Protein AF-A0A6I9P6G6-F1 (afdb_monomer_lite)

Organism: NCBI:txid8208

Structure (mmCIF, N/CA/C/O backbone):
data_AF-A0A6I9P6G6-F1
#
_entry.id   AF-A0A6I9P6G6-F1
#
loop_
_atom_site.group_PDB
_atom_site.id
_atom_site.type_symbol
_atom_site.label_atom_id
_atom_site.label_alt_id
_atom_site.label_comp_id
_atom_site.label_asym_id
_atom_site.label_entity_id
_atom_site.label_seq_id
_atom_site.pdbx_PDB_ins_code
_atom_site.Cartn_x
_atom_site.Cartn_y
_atom_site.Cartn_z
_atom_site.occupancy
_atom_site.B_iso_or_equiv
_atom_site.auth_seq_id
_atom_site.auth_comp_id
_atom_site.auth_asym_id
_atom_site.auth_atom_id
_atom_site.pdbx_PDB_model_num
ATOM 1 N N . ASN A 1 1 ? 14.914 6.609 -7.687 1.00 60.12 1 ASN A N 1
ATOM 2 C CA . ASN A 1 1 ? 14.097 6.437 -6.468 1.00 60.12 1 ASN A CA 1
ATOM 3 C C . ASN A 1 1 ? 14.766 5.461 -5.525 1.00 60.12 1 ASN A C 1
ATOM 5 O O . ASN A 1 1 ? 14.797 4.277 -5.826 1.00 60.12 1 ASN A O 1
ATOM 9 N N . GLN A 1 2 ? 15.356 5.966 -4.437 1.00 81.75 2 GLN A N 1
ATOM 10 C CA . GLN A 1 2 ? 16.081 5.141 -3.459 1.00 81.75 2 GLN A CA 1
ATOM 11 C C . GLN A 1 2 ? 15.129 4.277 -2.615 1.00 81.75 2 GLN A C 1
ATOM 13 O O . GLN A 1 2 ? 15.444 3.124 -2.348 1.00 81.75 2 GLN A O 1
ATOM 18 N N . THR A 1 3 ? 13.933 4.781 -2.291 1.00 88.38 3 THR A N 1
ATOM 19 C CA . THR A 1 3 ? 12.948 4.107 -1.424 1.00 88.38 3 THR A CA 1
ATOM 20 C C . THR A 1 3 ? 12.503 2.742 -1.951 1.00 88.38 3 THR A C 1
ATOM 22 O O . THR A 1 3 ? 12.436 1.774 -1.206 1.00 88.38 3 THR A O 1
ATOM 25 N N . THR A 1 4 ? 12.258 2.624 -3.258 1.00 96.12 4 THR A N 1
ATOM 26 C CA . THR A 1 4 ? 11.725 1.394 -3.869 1.00 96.12 4 THR A CA 1
ATOM 27 C C . THR A 1 4 ? 12.807 0.468 -4.428 1.00 96.12 4 THR A C 1
ATOM 29 O O . THR A 1 4 ? 12.487 -0.566 -5.015 1.00 96.12 4 THR A O 1
ATOM 32 N N . PHE A 1 5 ? 14.088 0.828 -4.289 1.00 96.50 5 PHE A N 1
ATOM 33 C CA . PHE A 1 5 ? 15.205 0.021 -4.787 1.00 96.50 5 PHE A CA 1
ATOM 34 C C . PHE A 1 5 ? 15.206 -1.416 -4.227 1.00 96.50 5 PHE A C 1
ATOM 36 O O . PHE A 1 5 ? 15.336 -2.344 -5.032 1.00 96.50 5 PHE A O 1
ATOM 43 N N . PRO A 1 6 ? 14.975 -1.644 -2.915 1.00 97.62 6 PRO A N 1
ATOM 44 C CA . PRO A 1 6 ? 14.974 -2.995 -2.353 1.00 97.62 6 PRO A CA 1
ATOM 45 C C . PRO A 1 6 ? 13.948 -3.935 -2.997 1.00 97.62 6 PRO A C 1
ATOM 47 O O . PRO A 1 6 ? 14.223 -5.120 -3.148 1.00 97.62 6 PRO A O 1
ATOM 50 N N . VAL A 1 7 ? 12.803 -3.422 -3.462 1.00 98.25 7 VAL A N 1
ATOM 51 C CA . VAL A 1 7 ? 11.747 -4.246 -4.080 1.00 98.25 7 VAL A CA 1
ATOM 52 C C . VAL A 1 7 ? 12.248 -4.949 -5.346 1.00 98.25 7 VAL A C 1
ATOM 54 O O . VAL A 1 7 ? 11.986 -6.134 -5.553 1.00 98.25 7 VAL A O 1
ATOM 57 N N . ARG A 1 8 ? 13.030 -4.253 -6.179 1.00 97.75 8 ARG A N 1
ATOM 58 C CA . ARG A 1 8 ? 13.638 -4.856 -7.377 1.00 97.75 8 ARG A CA 1
ATOM 59 C C . ARG A 1 8 ? 14.737 -5.851 -7.019 1.00 97.75 8 ARG A C 1
ATOM 61 O O . ARG A 1 8 ? 14.872 -6.862 -7.699 1.00 97.75 8 ARG A O 1
ATOM 68 N N . VAL A 1 9 ? 15.480 -5.607 -5.938 1.00 98.06 9 VAL A N 1
ATOM 69 C CA . VAL A 1 9 ? 16.455 -6.577 -5.416 1.00 98.06 9 VAL A CA 1
ATOM 70 C C . VAL A 1 9 ? 15.742 -7.855 -4.969 1.00 98.06 9 VAL A C 1
ATOM 72 O O . VAL A 1 9 ? 16.156 -8.940 -5.360 1.00 98.06 9 VAL A O 1
ATOM 75 N N . PHE A 1 10 ? 14.625 -7.748 -4.244 1.00 98.25 10 PHE A N 1
ATOM 76 C CA . PHE A 1 10 ? 13.821 -8.906 -3.843 1.00 98.25 10 PHE A CA 1
ATOM 77 C C . PHE A 1 10 ? 13.331 -9.717 -5.043 1.00 98.25 10 PHE A C 1
ATOM 79 O O . PHE A 1 10 ? 13.456 -10.941 -5.039 1.00 98.25 10 PHE A O 1
ATOM 86 N N . LYS A 1 11 ? 12.862 -9.050 -6.106 1.00 97.62 11 LYS A N 1
ATOM 87 C CA . LYS A 1 11 ? 12.493 -9.729 -7.355 1.00 97.62 11 LYS A CA 1
ATOM 88 C C . LYS A 1 11 ? 13.658 -10.537 -7.934 1.00 97.62 11 LYS A C 1
ATOM 90 O O . LYS A 1 11 ? 13.467 -11.685 -8.322 1.00 97.62 11 LYS A O 1
ATOM 95 N N . LEU A 1 12 ? 14.855 -9.952 -7.988 1.00 97.88 12 LEU A N 1
ATOM 96 C CA . LEU A 1 12 ? 16.052 -10.622 -8.512 1.00 97.88 12 LEU A CA 1
ATOM 97 C C . LEU A 1 12 ? 16.520 -11.790 -7.634 1.00 97.88 12 LEU A C 1
ATOM 99 O O . LEU A 1 12 ? 17.116 -12.731 -8.146 1.00 97.88 12 LEU A O 1
ATOM 103 N N . LEU A 1 13 ? 16.220 -11.752 -6.335 1.00 98.44 13 LEU A N 1
ATOM 104 C CA . LEU A 1 13 ? 16.472 -12.847 -5.395 1.00 98.44 13 LEU A CA 1
ATOM 105 C C . LEU A 1 13 ? 15.413 -13.964 -5.460 1.00 98.44 13 LEU A C 1
ATOM 107 O O . LEU A 1 13 ? 15.526 -14.941 -4.725 1.00 98.44 13 LEU A O 1
ATOM 111 N N . GLY A 1 14 ? 14.396 -13.839 -6.318 1.00 98.25 14 GLY A N 1
ATOM 112 C CA . GLY A 1 14 ? 13.353 -14.853 -6.495 1.00 98.25 14 GLY A CA 1
ATOM 113 C C . GLY A 1 14 ? 12.177 -14.743 -5.521 1.00 98.25 14 GLY A C 1
ATOM 114 O O . GLY A 1 14 ? 11.411 -15.692 -5.393 1.00 98.25 14 GLY A O 1
ATOM 115 N N . VAL A 1 15 ? 12.004 -13.608 -4.835 1.00 98.56 15 VAL A N 1
ATOM 116 C CA . VAL A 1 15 ? 10.802 -13.362 -4.020 1.00 98.56 15 VAL A CA 1
ATOM 117 C C . VAL A 1 15 ? 9.568 -13.307 -4.922 1.00 98.56 15 VAL A C 1
ATOM 119 O O . VAL A 1 15 ? 9.599 -12.686 -5.982 1.00 98.56 15 VAL A O 1
ATOM 122 N N . GLU A 1 16 ? 8.468 -13.918 -4.478 1.00 98.31 16 GLU A N 1
ATOM 123 C CA . GLU A 1 16 ? 7.186 -13.941 -5.204 1.00 98.31 16 GLU A CA 1
ATOM 124 C C . GLU A 1 16 ? 6.094 -13.085 -4.548 1.00 98.31 16 GLU A C 1
ATOM 126 O O . GLU A 1 16 ? 5.152 -12.652 -5.214 1.00 98.31 16 GLU A O 1
ATOM 131 N N . THR A 1 17 ? 6.220 -12.827 -3.244 1.00 98.69 17 THR A N 1
ATOM 132 C CA . THR A 1 17 ? 5.233 -12.091 -2.449 1.00 98.69 17 THR A CA 1
ATOM 133 C C . THR A 1 17 ? 5.931 -11.021 -1.620 1.00 98.69 17 THR A C 1
ATOM 135 O O . THR A 1 17 ? 6.852 -11.324 -0.864 1.00 98.69 17 THR A O 1
ATOM 138 N N . LEU A 1 18 ? 5.464 -9.778 -1.723 1.00 98.75 18 LEU A N 1
ATOM 139 C CA . LEU A 1 18 ? 5.866 -8.673 -0.863 1.00 98.75 18 LEU A CA 1
ATOM 140 C C . LEU A 1 18 ? 4.795 -8.434 0.209 1.00 98.75 18 LEU A C 1
ATOM 142 O O . LEU A 1 18 ? 3.630 -8.196 -0.111 1.00 98.75 18 LEU A O 1
ATOM 146 N N . ILE A 1 19 ? 5.203 -8.453 1.477 1.00 98.69 19 ILE A N 1
ATOM 147 C CA . ILE A 1 19 ? 4.372 -8.003 2.598 1.00 98.69 19 ILE A CA 1
ATOM 148 C C . ILE A 1 19 ? 4.838 -6.604 2.994 1.00 98.69 19 ILE A C 1
ATOM 150 O O . ILE A 1 19 ? 6.016 -6.411 3.289 1.00 98.69 19 ILE A O 1
ATOM 154 N N . VAL A 1 20 ? 3.920 -5.640 2.997 1.00 98.69 20 VAL A N 1
ATOM 155 C CA . VAL A 1 20 ? 4.180 -4.262 3.429 1.00 98.69 20 VAL A CA 1
ATOM 156 C C . VAL A 1 20 ? 3.428 -3.965 4.718 1.00 98.69 20 VAL A C 1
ATOM 158 O O . VAL A 1 20 ? 2.247 -4.291 4.849 1.00 98.69 20 VAL A O 1
ATOM 161 N N . THR A 1 21 ? 4.114 -3.343 5.671 1.00 98.62 21 THR A N 1
ATOM 162 C CA . THR A 1 21 ? 3.530 -2.909 6.941 1.00 98.62 21 THR A CA 1
ATOM 163 C C . THR A 1 21 ? 3.821 -1.431 7.169 1.00 98.62 21 THR A C 1
ATOM 165 O O . THR A 1 21 ? 4.885 -0.933 6.795 1.00 98.62 21 THR A O 1
ATOM 168 N N . ASN A 1 22 ? 2.875 -0.708 7.763 1.00 98.75 22 ASN A N 1
ATOM 169 C CA . ASN A 1 22 ? 3.073 0.686 8.150 1.00 98.75 22 ASN A CA 1
ATOM 170 C C . ASN A 1 22 ? 2.266 1.053 9.403 1.00 98.75 22 ASN A C 1
ATOM 172 O O . ASN A 1 22 ? 1.375 0.317 9.825 1.00 98.75 22 ASN A O 1
ATOM 176 N N . ALA A 1 23 ? 2.599 2.205 9.981 1.00 98.62 23 ALA A N 1
ATOM 177 C CA . ALA A 1 23 ? 1.722 2.930 10.890 1.00 98.62 23 ALA A CA 1
ATOM 178 C C . ALA A 1 23 ? 0.859 3.911 10.083 1.00 98.62 23 ALA A C 1
ATOM 180 O O . ALA A 1 23 ? 1.353 4.509 9.120 1.00 98.62 23 ALA A O 1
ATOM 181 N N . ALA A 1 24 ? -0.398 4.088 10.488 1.00 98.69 24 ALA A N 1
ATOM 182 C CA . ALA A 1 24 ? -1.336 4.988 9.828 1.00 98.69 24 ALA A CA 1
ATOM 183 C C . ALA A 1 24 ? -2.253 5.711 10.826 1.00 98.69 24 ALA A C 1
ATOM 185 O O . ALA A 1 24 ? -2.610 5.173 11.878 1.00 98.69 24 ALA A O 1
ATOM 186 N N . GLY A 1 25 ? -2.662 6.924 10.457 1.00 98.31 25 GLY A N 1
ATOM 187 C CA . GLY A 1 25 ? -3.739 7.648 11.123 1.00 98.31 25 GLY A CA 1
ATOM 188 C C . GLY A 1 25 ? -5.098 7.181 10.607 1.00 98.31 25 GLY A C 1
ATOM 189 O O . GLY A 1 25 ? -5.275 6.990 9.403 1.00 98.31 25 GLY A O 1
ATOM 190 N N . SER A 1 26 ? -6.054 6.984 11.512 1.00 97.81 26 SER A N 1
ATOM 191 C CA . SER A 1 26 ? -7.436 6.656 11.159 1.00 97.81 26 SER A CA 1
ATOM 192 C C . SER A 1 26 ? -8.171 7.879 10.614 1.00 97.81 26 SER A C 1
ATOM 194 O O . SER A 1 26 ? -8.100 8.955 11.198 1.00 97.81 26 SER A O 1
ATOM 196 N N . LEU A 1 27 ? -8.917 7.694 9.525 1.00 97.38 27 LEU A N 1
ATOM 197 C CA . LEU A 1 27 ? -9.884 8.671 9.018 1.00 97.38 27 LEU A CA 1
ATOM 198 C C . LEU A 1 27 ? -11.325 8.163 9.122 1.00 97.38 27 LEU A C 1
ATOM 200 O O . LEU A 1 27 ? -12.254 8.967 9.134 1.00 97.38 27 LEU A O 1
ATOM 204 N N . ALA A 1 28 ? -11.531 6.845 9.194 1.00 93.50 28 ALA A N 1
ATOM 205 C CA . ALA A 1 28 ? -12.859 6.266 9.344 1.00 93.50 28 ALA A CA 1
ATOM 206 C C . ALA A 1 28 ? -13.328 6.266 10.804 1.00 93.50 28 ALA A C 1
ATOM 208 O O . ALA A 1 28 ? -12.576 5.973 11.736 1.00 93.50 28 ALA A O 1
ATOM 209 N N . ASP A 1 29 ? -14.629 6.474 11.009 1.00 88.94 29 ASP A N 1
ATOM 210 C CA . ASP A 1 29 ? -15.211 6.490 12.352 1.00 88.94 29 ASP A CA 1
ATOM 211 C C . ASP A 1 29 ? -15.037 5.166 13.112 1.00 88.94 29 ASP A C 1
ATOM 213 O O . ASP A 1 29 ? -14.863 5.188 14.334 1.00 88.94 29 ASP A O 1
ATOM 217 N N . GLY A 1 30 ? -15.041 4.039 12.389 1.00 90.31 30 GLY A N 1
ATOM 218 C CA . GLY A 1 30 ? -14.934 2.685 12.940 1.00 90.31 30 GLY A CA 1
ATOM 219 C C . GLY A 1 30 ? -13.515 2.205 13.260 1.00 90.31 30 GLY A C 1
ATOM 220 O O . GLY A 1 30 ? -13.384 1.195 13.943 1.00 90.31 30 GLY A O 1
ATOM 221 N N . LEU A 1 31 ? -12.473 2.913 12.809 1.00 95.12 31 LEU A N 1
ATOM 222 C CA . LEU A 1 31 ? -11.067 2.543 13.013 1.00 95.12 31 LEU A CA 1
ATOM 223 C C . LEU A 1 31 ? -10.492 3.264 14.239 1.00 95.12 31 LEU A C 1
ATOM 225 O O . LEU A 1 31 ? -10.575 4.493 14.357 1.00 95.12 31 LEU A O 1
ATOM 229 N N . ARG A 1 32 ? -9.896 2.501 15.156 1.00 96.88 32 ARG A N 1
ATOM 230 C CA . ARG A 1 32 ? -9.371 2.977 16.443 1.00 96.88 32 ARG A CA 1
ATOM 231 C C . ARG A 1 32 ? -7.890 2.623 16.596 1.00 96.88 32 ARG A C 1
ATOM 233 O O . ARG A 1 32 ? -7.435 1.64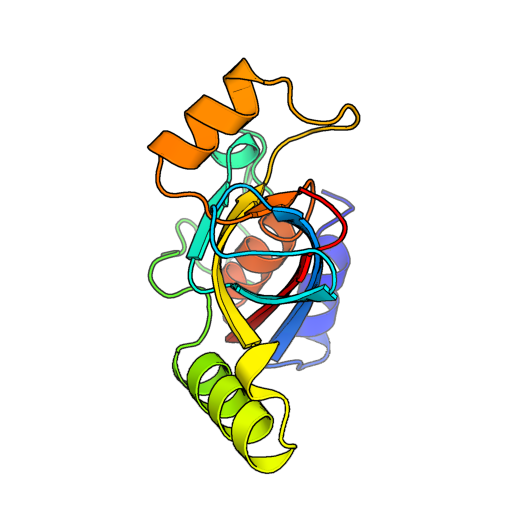1 16.014 1.00 96.88 32 ARG A O 1
ATOM 240 N N . PRO A 1 33 ? -7.130 3.376 17.413 1.00 97.75 33 PRO A N 1
ATOM 241 C CA . PRO A 1 33 ? -5.759 3.005 17.744 1.00 97.75 33 PRO A CA 1
ATOM 242 C C . PRO A 1 33 ? -5.661 1.566 18.268 1.00 97.75 33 PRO A C 1
ATOM 244 O O . PRO A 1 33 ? -6.405 1.184 19.170 1.00 97.75 33 PRO A O 1
ATOM 247 N N . GLY A 1 34 ? -4.736 0.791 17.702 1.00 97.19 34 GLY A N 1
ATOM 248 C CA . GLY A 1 34 ? -4.554 -0.636 17.976 1.00 97.19 34 GLY A CA 1
ATOM 249 C C . GLY A 1 34 ? -5.204 -1.571 16.953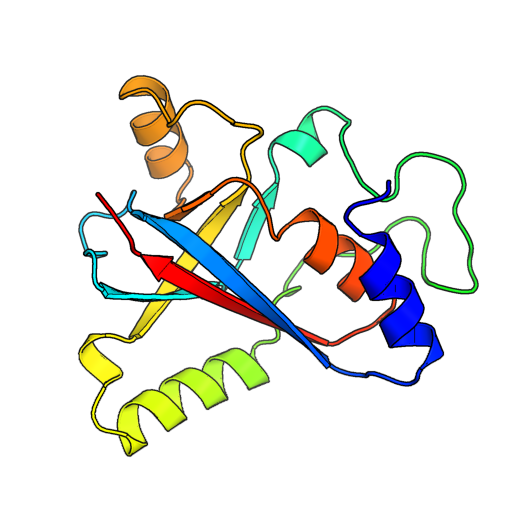 1.00 97.19 34 GLY A C 1
ATOM 250 O O . GLY A 1 34 ? -4.787 -2.725 16.864 1.00 97.19 34 GLY A O 1
ATOM 251 N N . ASP A 1 35 ? -6.157 -1.089 16.148 1.00 98.25 35 ASP A N 1
ATOM 252 C CA . ASP A 1 35 ? -6.729 -1.883 15.060 1.00 98.25 35 ASP A CA 1
ATOM 253 C C . ASP A 1 35 ? -5.670 -2.148 13.970 1.00 98.25 35 ASP A C 1
ATOM 255 O O . ASP A 1 35 ? -4.821 -1.304 13.658 1.00 98.25 35 ASP A O 1
ATOM 259 N N . ILE A 1 36 ? -5.741 -3.330 13.359 1.00 98.31 36 ILE A N 1
ATOM 260 C CA . ILE A 1 36 ? -4.933 -3.745 12.214 1.00 98.31 36 ILE A CA 1
ATOM 261 C C . ILE A 1 36 ? -5.820 -3.686 10.974 1.00 98.31 36 ILE A C 1
ATOM 263 O O . ILE A 1 36 ? -6.705 -4.519 10.782 1.00 98.31 36 ILE A O 1
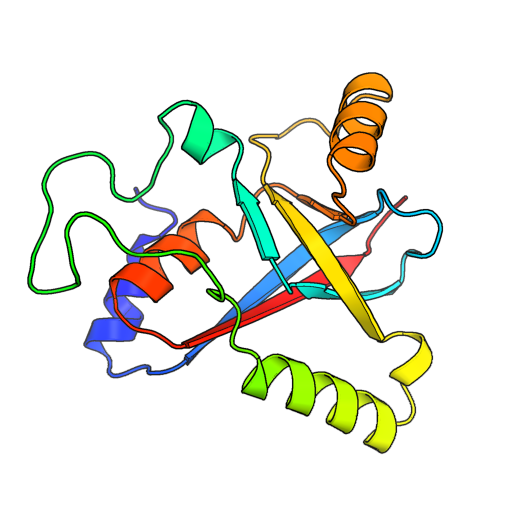ATOM 267 N N . MET A 1 37 ? -5.559 -2.718 10.101 1.00 98.69 37 MET A N 1
ATOM 268 C CA . MET A 1 37 ? -6.266 -2.570 8.837 1.00 98.69 37 MET A CA 1
ATOM 269 C C . MET A 1 37 ? -5.522 -3.296 7.713 1.00 98.69 37 MET A C 1
ATOM 271 O O . MET A 1 37 ? -4.424 -2.906 7.316 1.00 98.69 37 MET A O 1
ATOM 275 N N . ILE A 1 38 ? -6.144 -4.327 7.150 1.00 98.75 38 ILE A N 1
ATOM 276 C CA . ILE A 1 38 ? -5.757 -4.899 5.864 1.00 98.75 38 ILE A CA 1
ATOM 277 C C . ILE A 1 38 ? -6.031 -3.867 4.770 1.00 98.75 38 ILE A C 1
ATOM 279 O O . ILE A 1 38 ? -7.147 -3.363 4.629 1.00 98.75 38 ILE A O 1
ATOM 283 N N . ILE A 1 39 ? -5.015 -3.567 3.967 1.00 98.81 39 ILE A N 1
ATOM 284 C CA . ILE A 1 39 ? -5.143 -2.624 2.859 1.00 98.81 39 ILE A CA 1
ATOM 285 C C . ILE A 1 39 ? -5.787 -3.357 1.677 1.00 98.81 39 ILE A C 1
ATOM 287 O O . ILE A 1 39 ? -5.186 -4.272 1.109 1.00 98.81 39 ILE A O 1
ATOM 291 N N . LYS A 1 40 ? -7.016 -2.974 1.308 1.00 98.50 40 LYS A N 1
ATOM 292 C CA . LYS A 1 40 ? -7.716 -3.527 0.129 1.00 98.50 40 LYS A CA 1
ATOM 293 C C . LYS A 1 40 ? -7.422 -2.757 -1.152 1.00 98.50 40 LYS A C 1
ATOM 295 O O . LYS A 1 40 ? -7.492 -3.339 -2.231 1.00 98.50 40 LYS A O 1
ATOM 300 N N . ASP A 1 41 ? -7.126 -1.468 -1.018 1.00 98.69 41 ASP A N 1
ATOM 301 C CA . ASP A 1 41 ? -6.806 -0.557 -2.113 1.00 98.69 41 ASP A CA 1
ATOM 302 C C . ASP A 1 41 ? -6.055 0.674 -1.584 1.00 98.69 41 ASP A C 1
ATOM 304 O O . ASP A 1 41 ? -5.981 0.877 -0.367 1.00 98.69 41 ASP A O 1
ATOM 308 N N . HIS A 1 42 ? -5.519 1.507 -2.478 1.00 98.62 42 HIS A N 1
ATOM 309 C CA . HIS A 1 42 ? -4.922 2.777 -2.082 1.00 98.62 42 HIS A CA 1
ATOM 310 C C . HIS A 1 42 ? -5.233 3.958 -3.003 1.00 98.62 42 HIS A C 1
ATOM 312 O O . HIS A 1 42 ? -5.478 3.809 -4.197 1.00 98.62 42 HIS A O 1
ATOM 318 N N . VAL A 1 43 ? -5.091 5.164 -2.451 1.00 98.44 43 VAL A N 1
ATOM 319 C CA . VAL A 1 43 ? -4.983 6.417 -3.203 1.00 98.44 43 VAL A CA 1
ATOM 320 C C . VAL A 1 43 ? -3.550 6.935 -3.086 1.00 98.44 43 VAL A C 1
ATOM 322 O O . VAL A 1 43 ? -3.071 7.251 -1.998 1.00 98.44 43 VAL A O 1
ATOM 325 N N . ASN A 1 44 ? -2.842 7.019 -4.212 1.00 97.81 44 ASN A N 1
ATOM 326 C CA . ASN A 1 44 ? -1.455 7.485 -4.263 1.00 97.81 44 ASN A CA 1
ATOM 327 C C . ASN A 1 44 ? -1.393 8.952 -4.719 1.00 97.81 44 ASN A C 1
ATOM 329 O O . ASN A 1 44 ? -1.192 9.221 -5.906 1.00 97.81 44 ASN A O 1
ATOM 333 N N . PHE A 1 45 ? -1.557 9.899 -3.789 1.00 98.12 45 PHE A N 1
ATOM 334 C CA . PHE A 1 45 ? -1.543 11.332 -4.113 1.00 98.12 45 PHE A CA 1
ATOM 335 C C . PHE A 1 45 ? -0.232 11.803 -4.755 1.00 98.12 45 PHE A C 1
ATOM 337 O O . PHE A 1 45 ? -0.317 12.468 -5.790 1.00 98.12 45 PHE A O 1
ATOM 344 N N . PRO A 1 46 ? 0.968 11.437 -4.251 1.00 97.31 46 PRO A N 1
ATOM 345 C CA . PRO A 1 46 ? 2.221 11.761 -4.934 1.00 97.31 46 PRO A CA 1
ATOM 346 C C . PRO A 1 46 ? 2.234 11.281 -6.393 1.00 97.31 46 PRO A C 1
ATOM 348 O O . PRO A 1 46 ? 2.652 12.010 -7.294 1.00 97.31 46 PRO A O 1
ATOM 351 N N . GLY A 1 47 ? 1.699 10.084 -6.652 1.00 96.62 47 GLY A N 1
ATOM 352 C CA . GLY A 1 47 ? 1.568 9.534 -7.999 1.00 96.62 47 GLY A CA 1
ATOM 353 C C . GLY A 1 47 ? 0.700 10.380 -8.939 1.00 96.62 47 GLY A C 1
ATOM 354 O O . GLY A 1 47 ? 1.026 10.468 -10.123 1.00 96.62 47 GLY A O 1
ATOM 355 N N . LEU A 1 48 ? -0.349 11.032 -8.425 1.00 96.94 48 LEU A N 1
ATOM 356 C CA . LEU A 1 48 ? -1.228 11.921 -9.201 1.00 96.94 48 LEU A CA 1
ATOM 357 C C . LEU A 1 48 ? -0.540 13.232 -9.615 1.00 96.94 48 LEU A C 1
ATOM 359 O O . LEU A 1 48 ? -0.930 13.833 -10.612 1.00 96.94 48 LEU A O 1
ATOM 363 N N . VAL A 1 49 ? 0.501 13.654 -8.890 1.00 96.06 49 VAL A N 1
ATOM 364 C CA . VAL A 1 49 ? 1.281 14.879 -9.156 1.00 96.06 49 VAL A CA 1
ATOM 365 C C . VAL A 1 49 ? 2.698 14.573 -9.658 1.00 96.06 49 VAL A C 1
ATOM 367 O O . VAL A 1 49 ? 3.656 15.279 -9.355 1.00 96.06 49 VAL A O 1
ATOM 370 N N . CYS A 1 50 ? 2.836 13.506 -10.451 1.00 93.00 50 CYS A N 1
ATOM 371 C CA . CYS A 1 50 ? 4.075 13.097 -11.131 1.00 93.00 50 CYS A CA 1
ATOM 372 C C . CYS A 1 50 ? 5.219 12.597 -10.225 1.00 93.00 50 CYS A C 1
ATOM 374 O O . CYS A 1 50 ? 6.308 12.314 -10.727 1.00 93.00 50 CYS A O 1
ATOM 376 N N . MET A 1 51 ? 4.995 12.389 -8.924 1.00 95.25 51 MET A N 1
ATOM 377 C CA . MET A 1 51 ? 5.961 11.743 -8.024 1.00 95.25 51 MET A CA 1
ATOM 378 C C . MET A 1 51 ? 5.753 10.224 -8.005 1.00 95.25 51 MET A C 1
ATOM 380 O O . MET A 1 51 ? 5.374 9.627 -6.999 1.00 95.25 51 MET A O 1
ATOM 384 N N . ASN A 1 52 ? 5.983 9.585 -9.153 1.00 96.25 52 ASN A N 1
ATOM 385 C CA . ASN A 1 52 ? 5.757 8.154 -9.346 1.00 96.25 52 ASN A CA 1
ATOM 386 C C . ASN A 1 52 ? 7.089 7.384 -9.501 1.00 96.25 52 ASN A C 1
ATOM 388 O O . ASN A 1 52 ? 7.953 7.815 -10.269 1.00 96.25 52 ASN A O 1
ATOM 392 N N . PRO A 1 53 ? 7.286 6.226 -8.836 1.00 96.88 53 PRO A N 1
ATOM 393 C CA . PRO A 1 53 ? 8.517 5.448 -8.947 1.00 96.88 53 PRO A CA 1
ATOM 394 C C . PRO A 1 53 ? 8.832 4.910 -10.350 1.00 96.88 53 PRO A C 1
ATOM 396 O O . PRO A 1 53 ? 9.992 4.593 -10.611 1.00 96.88 53 PRO A O 1
ATOM 399 N N . LEU A 1 54 ? 7.839 4.837 -11.240 1.00 96.94 54 LEU A N 1
ATOM 400 C CA . LEU A 1 54 ? 7.969 4.387 -12.629 1.00 96.94 54 LEU A CA 1
ATOM 401 C C . LEU A 1 54 ? 8.177 5.540 -13.629 1.00 96.94 54 LEU A C 1
ATOM 403 O O . LEU A 1 54 ? 8.234 5.312 -14.840 1.00 96.94 54 LEU A O 1
ATOM 407 N N . PHE A 1 55 ? 8.288 6.783 -13.148 1.00 95.69 55 PHE A N 1
ATOM 408 C CA . PHE A 1 55 ? 8.620 7.926 -13.997 1.00 95.69 55 PHE A CA 1
ATOM 409 C C . PHE A 1 55 ? 10.034 7.772 -14.594 1.00 95.69 55 PHE A C 1
ATOM 411 O O . PHE A 1 55 ? 10.944 7.268 -13.937 1.00 95.69 55 PHE A O 1
ATOM 418 N N . GLY A 1 56 ? 10.228 8.219 -15.840 1.00 95.38 56 GLY A N 1
ATOM 419 C CA . GLY A 1 56 ? 11.453 7.971 -16.622 1.00 95.38 56 GLY A CA 1
ATOM 420 C C . GLY A 1 56 ? 11.357 6.736 -17.533 1.00 95.38 56 GLY A C 1
ATOM 421 O O . GLY A 1 56 ? 10.247 6.245 -17.740 1.00 95.38 56 GLY A O 1
ATOM 422 N N . PRO A 1 57 ? 12.469 6.261 -18.129 1.00 97.06 57 PRO A N 1
ATOM 423 C CA . PRO A 1 57 ? 12.486 5.091 -19.018 1.00 97.06 57 PRO A CA 1
ATOM 424 C C . PRO A 1 57 ? 12.017 3.798 -18.332 1.00 97.06 57 PRO A C 1
ATOM 426 O O . PRO A 1 57 ? 12.272 3.595 -17.145 1.00 97.06 57 PRO A O 1
ATOM 429 N N . ASN A 1 58 ? 11.345 2.915 -19.080 1.00 98.25 58 ASN A N 1
ATOM 430 C CA . ASN A 1 58 ? 10.984 1.578 -18.597 1.00 98.25 58 ASN A CA 1
ATOM 431 C C . ASN A 1 58 ? 12.112 0.580 -18.863 1.00 98.25 58 ASN A C 1
ATOM 433 O O . ASN A 1 58 ? 12.762 0.655 -19.901 1.00 98.25 58 ASN A O 1
ATOM 437 N N . ASP A 1 59 ? 12.287 -0.375 -17.954 1.00 96.69 59 ASP A N 1
ATOM 438 C CA . ASP A 1 59 ? 13.107 -1.563 -18.185 1.00 96.69 59 ASP A CA 1
ATOM 439 C C . ASP A 1 59 ? 12.179 -2.780 -18.257 1.00 96.69 59 ASP A C 1
ATOM 441 O O . ASP A 1 59 ? 11.603 -3.203 -17.247 1.00 96.69 59 ASP A O 1
ATOM 445 N N . ASP A 1 60 ? 12.027 -3.322 -19.466 1.00 96.81 60 ASP A N 1
ATOM 446 C CA . ASP A 1 60 ? 11.103 -4.418 -19.770 1.00 96.81 60 ASP A CA 1
ATOM 447 C C . ASP A 1 60 ? 11.486 -5.732 -19.067 1.00 96.81 60 ASP A C 1
ATOM 449 O O . ASP A 1 60 ? 10.668 -6.648 -18.993 1.00 96.81 60 ASP A O 1
ATOM 453 N N . LYS A 1 61 ? 12.694 -5.829 -18.485 1.00 96.06 61 LYS A N 1
ATOM 454 C CA . LYS A 1 61 ? 13.094 -6.974 -17.647 1.00 96.06 61 LYS A CA 1
ATOM 455 C C . LYS A 1 61 ? 12.291 -7.075 -16.354 1.00 96.06 61 LYS A C 1
ATOM 457 O O . LYS A 1 61 ? 12.185 -8.164 -15.796 1.00 96.06 61 LYS A O 1
ATOM 462 N N . PHE A 1 62 ? 11.779 -5.953 -15.849 1.00 97.50 62 PHE A N 1
ATOM 463 C CA . PHE A 1 62 ? 10.982 -5.939 -14.625 1.00 97.50 62 PHE A CA 1
ATOM 464 C C . PHE A 1 62 ? 9.493 -6.052 -14.923 1.00 97.50 62 PHE A C 1
ATOM 466 O O . PHE A 1 62 ? 8.816 -6.841 -14.271 1.00 97.50 62 PHE A O 1
ATOM 473 N N . GLY A 1 63 ? 8.989 -5.302 -15.903 1.00 97.75 63 GLY A N 1
ATOM 474 C CA . GLY A 1 63 ? 7.559 -5.269 -16.164 1.00 97.75 63 GLY A CA 1
ATOM 475 C C . GLY A 1 63 ? 7.127 -4.312 -17.264 1.00 97.75 63 GLY A C 1
ATOM 476 O O . GLY A 1 63 ? 7.953 -3.599 -17.842 1.00 97.75 63 GLY A O 1
ATOM 477 N N . PRO A 1 64 ? 5.815 -4.260 -17.543 1.00 98.19 64 PRO A N 1
ATOM 478 C CA . PRO A 1 64 ? 5.262 -3.445 -18.613 1.00 98.19 64 PRO A CA 1
ATOM 479 C C . PRO A 1 64 ? 5.406 -1.951 -18.315 1.00 98.19 64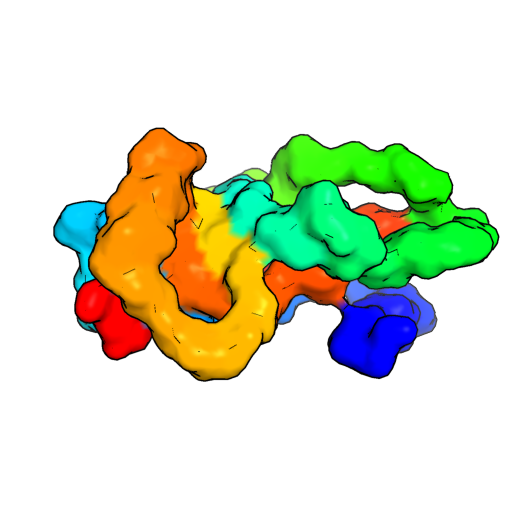 PRO A C 1
ATOM 481 O O . PRO A 1 64 ? 5.450 -1.529 -17.160 1.00 98.19 64 PRO A O 1
ATOM 484 N N . ARG A 1 65 ? 5.381 -1.126 -19.367 1.00 98.19 65 ARG A N 1
ATOM 485 C CA . ARG A 1 65 ? 5.417 0.336 -19.222 1.00 98.19 65 ARG A CA 1
ATOM 486 C C . ARG A 1 65 ? 4.248 0.894 -18.401 1.00 98.19 65 ARG A C 1
ATOM 488 O O . ARG A 1 65 ? 4.430 1.861 -17.666 1.00 98.19 65 ARG A O 1
ATOM 495 N N . PHE A 1 66 ? 3.066 0.302 -18.555 1.00 98.12 66 PHE A N 1
ATOM 496 C CA . PHE A 1 66 ? 1.819 0.747 -17.934 1.00 98.12 66 PHE A CA 1
ATOM 497 C C . PHE A 1 66 ? 1.181 -0.419 -17.159 1.00 98.12 66 PHE A C 1
ATOM 499 O O . PHE A 1 66 ? 0.314 -1.107 -17.700 1.00 98.12 66 PHE A O 1
ATOM 506 N N . PRO A 1 67 ? 1.637 -0.710 -15.926 1.00 97.81 67 PRO A N 1
ATOM 507 C CA . PRO A 1 67 ? 1.047 -1.768 -15.114 1.00 97.81 67 PRO A CA 1
ATOM 508 C C . PRO A 1 67 ? -0.361 -1.379 -14.642 1.00 97.81 67 PRO A C 1
ATOM 510 O O . PRO A 1 67 ? -0.603 -0.241 -14.239 1.00 97.81 67 PRO A O 1
ATOM 513 N N . ALA A 1 68 ? -1.287 -2.338 -14.665 1.00 97.81 68 ALA A N 1
ATOM 514 C CA . ALA A 1 68 ? -2.609 -2.164 -14.076 1.00 97.81 68 ALA A CA 1
ATOM 515 C C . ALA A 1 68 ? -2.526 -2.298 -12.546 1.00 97.81 68 ALA A C 1
ATOM 517 O O . ALA A 1 68 ? -1.940 -3.251 -12.041 1.00 97.81 68 ALA A O 1
ATOM 518 N N . MET A 1 69 ? -3.139 -1.361 -11.817 1.00 98.06 69 MET A N 1
ATOM 519 C CA . MET A 1 69 ? -3.146 -1.348 -10.343 1.00 98.06 69 MET A CA 1
ATOM 520 C C . MET A 1 69 ? -4.440 -1.890 -9.725 1.00 98.06 69 MET A C 1
ATOM 522 O O . MET A 1 69 ? -4.529 -2.048 -8.509 1.00 98.06 69 MET A O 1
ATOM 526 N N . SER A 1 70 ? -5.440 -2.205 -10.550 1.00 96.81 70 SER A N 1
ATOM 527 C CA . SER A 1 70 ? -6.687 -2.822 -10.102 1.00 96.81 70 SER A CA 1
ATOM 528 C C . SER A 1 70 ? -6.404 -4.158 -9.416 1.00 96.81 70 SER A C 1
ATOM 530 O O . SER A 1 70 ? -5.847 -5.062 -10.039 1.00 96.81 70 SER A O 1
ATOM 532 N N . GLY A 1 71 ? -6.803 -4.292 -8.150 1.00 94.00 71 GLY A N 1
ATOM 533 C CA . GLY A 1 71 ? -6.551 -5.510 -7.379 1.00 94.00 71 GLY A CA 1
ATOM 534 C C . GLY A 1 71 ? -5.077 -5.723 -7.023 1.00 94.00 71 GLY A C 1
ATOM 535 O O . GLY A 1 71 ? -4.667 -6.869 -6.861 1.00 94.00 71 GLY A O 1
ATOM 536 N N . CYS A 1 72 ? -4.286 -4.647 -6.901 1.00 97.62 72 CYS A N 1
ATOM 537 C CA . CYS A 1 72 ? -2.872 -4.725 -6.523 1.00 97.62 72 CYS A CA 1
ATOM 538 C C . CYS A 1 72 ? -2.633 -5.416 -5.171 1.00 97.62 72 CYS A C 1
ATOM 540 O O . CYS A 1 72 ? -1.592 -6.041 -4.993 1.00 97.62 72 CYS A O 1
ATOM 542 N N . TYR A 1 73 ? -3.598 -5.359 -4.251 1.00 98.75 73 TYR A N 1
ATOM 543 C CA . TYR A 1 73 ? -3.588 -6.121 -3.003 1.00 98.75 73 TYR A CA 1
ATOM 544 C C . TYR A 1 73 ? -4.314 -7.460 -3.184 1.00 98.75 73 TYR A C 1
ATOM 546 O O . TYR A 1 73 ? -5.540 -7.513 -3.354 1.00 98.75 73 TYR A O 1
ATOM 554 N N . ASP A 1 74 ? -3.550 -8.551 -3.123 1.00 98.69 74 ASP A N 1
ATOM 555 C CA . ASP A 1 74 ? -3.999 -9.900 -3.468 1.00 98.69 74 ASP A CA 1
ATOM 556 C C . ASP A 1 74 ? -5.203 -10.336 -2.616 1.00 98.69 74 ASP A C 1
ATOM 558 O O . ASP A 1 74 ? -5.134 -10.445 -1.389 1.00 98.69 74 ASP A O 1
ATOM 562 N N . LYS A 1 75 ? -6.335 -10.605 -3.277 1.00 98.38 75 LYS A N 1
ATOM 563 C CA . LYS A 1 75 ? -7.593 -10.981 -2.613 1.00 98.38 75 LYS A CA 1
ATOM 564 C C . LYS A 1 75 ? -7.476 -12.285 -1.818 1.00 98.38 75 LYS A C 1
ATOM 566 O O . LYS A 1 75 ? -8.135 -12.416 -0.785 1.00 98.38 75 LYS A O 1
ATOM 571 N N . GLY A 1 76 ? -6.671 -13.237 -2.290 1.00 98.56 76 GLY A N 1
ATOM 572 C CA . GLY A 1 76 ? -6.427 -14.500 -1.602 1.00 98.56 76 GLY A CA 1
ATOM 573 C C . GLY A 1 76 ? -5.706 -14.263 -0.280 1.00 98.56 76 GLY A C 1
ATOM 574 O O . GLY A 1 76 ? -6.202 -14.683 0.760 1.00 98.56 76 GLY A O 1
ATOM 575 N N . LEU A 1 77 ? -4.609 -13.500 -0.306 1.00 98.56 77 LEU A N 1
ATOM 576 C CA . LEU A 1 77 ? -3.837 -13.153 0.893 1.00 98.56 77 LEU A CA 1
ATOM 577 C C . LEU A 1 77 ? -4.671 -12.367 1.914 1.00 98.56 77 LEU A C 1
ATOM 579 O O . LEU A 1 77 ? -4.629 -12.685 3.101 1.00 98.56 77 LEU A O 1
ATOM 583 N N . ARG A 1 78 ? -5.487 -11.403 1.462 1.00 98.62 78 ARG A N 1
ATOM 584 C CA . ARG A 1 78 ? -6.413 -10.662 2.340 1.00 98.62 78 ARG A CA 1
ATOM 585 C C . ARG A 1 78 ? -7.429 -11.581 3.016 1.00 98.62 78 ARG A C 1
ATOM 587 O O . ARG A 1 78 ? -7.613 -11.520 4.228 1.00 98.62 78 ARG A O 1
ATOM 594 N N . SER A 1 79 ? -8.039 -12.479 2.242 1.00 98.38 79 SER A N 1
ATOM 595 C CA . SER A 1 79 ? -9.020 -13.439 2.763 1.00 98.38 79 SER A CA 1
ATOM 596 C C . SER A 1 79 ? -8.386 -14.398 3.775 1.00 98.38 79 SER A C 1
ATOM 598 O O . SER A 1 79 ? -8.964 -14.650 4.830 1.00 98.38 79 SER A O 1
ATOM 600 N N . SER A 1 80 ? -7.177 -14.893 3.489 1.00 98.38 80 SER A N 1
ATOM 601 C CA . SER A 1 80 ? -6.421 -15.742 4.412 1.00 98.38 80 SER A CA 1
ATOM 602 C C . SER A 1 80 ? -6.072 -15.016 5.710 1.00 98.38 80 SER A C 1
ATOM 604 O O . SER A 1 80 ? -6.215 -15.604 6.776 1.00 98.38 80 SER A O 1
ATOM 606 N N . ALA A 1 81 ? -5.665 -13.746 5.646 1.00 98.12 81 ALA A N 1
ATOM 607 C CA . ALA A 1 81 ? -5.356 -12.962 6.839 1.00 98.12 81 ALA A CA 1
ATOM 608 C C . ALA A 1 81 ? -6.583 -12.768 7.744 1.00 98.12 81 ALA A C 1
ATOM 610 O O . ALA A 1 81 ? -6.481 -12.981 8.950 1.00 98.12 81 ALA A O 1
ATOM 611 N N . MET A 1 82 ? -7.753 -12.457 7.171 1.00 97.69 82 MET A N 1
ATOM 612 C CA . MET A 1 82 ? -9.006 -12.368 7.935 1.00 97.69 82 MET A CA 1
ATOM 613 C C . MET A 1 82 ? -9.367 -13.693 8.617 1.00 97.69 82 MET A C 1
ATOM 615 O O . MET A 1 82 ? -9.832 -13.703 9.755 1.00 97.69 82 MET A O 1
ATOM 619 N N . GLU A 1 83 ? -9.153 -14.822 7.940 1.00 98.12 83 GLU A N 1
ATOM 620 C CA . GLU A 1 83 ? -9.429 -16.141 8.512 1.00 98.12 83 GLU A CA 1
ATOM 621 C C . GLU A 1 83 ? -8.448 -16.501 9.636 1.00 98.12 83 GLU A C 1
ATOM 623 O O . GLU A 1 83 ? -8.861 -17.000 10.682 1.00 98.12 83 GLU A O 1
ATOM 628 N N . ILE A 1 84 ? -7.165 -16.165 9.475 1.00 98.00 84 ILE A N 1
ATOM 629 C CA . ILE A 1 84 ? -6.161 -16.300 10.539 1.00 98.00 84 ILE A CA 1
ATOM 630 C C . ILE A 1 84 ? -6.556 -15.449 11.755 1.00 98.00 84 ILE A C 1
ATOM 632 O O . ILE A 1 84 ? -6.477 -15.929 12.884 1.00 98.00 84 ILE A O 1
ATOM 636 N N . GLY A 1 85 ? -7.062 -14.229 11.548 1.00 97.62 85 GLY A N 1
ATOM 637 C CA . GLY A 1 85 ? -7.584 -13.383 12.625 1.00 97.62 85 GLY A CA 1
ATOM 638 C C . GLY A 1 85 ? -8.708 -14.037 13.432 1.00 97.62 85 GLY A C 1
ATOM 639 O O . GLY A 1 85 ? -8.752 -13.901 14.655 1.00 97.62 85 GLY A O 1
ATOM 640 N N . LYS A 1 86 ? -9.595 -14.802 12.783 1.00 97.81 86 LYS A N 1
ATOM 641 C CA . LYS A 1 86 ? -10.628 -15.602 13.471 1.00 97.81 86 LYS A CA 1
ATOM 642 C C . LYS A 1 86 ? -10.037 -16.749 14.263 1.00 97.81 86 LYS A C 1
ATOM 644 O O . LYS A 1 86 ? -10.407 -16.937 15.417 1.00 97.81 86 LYS A O 1
ATOM 649 N N . GLN A 1 87 ? -9.106 -17.487 13.669 1.00 98.31 87 GLN A N 1
ATOM 650 C CA . GLN A 1 87 ? -8.464 -18.632 14.317 1.00 98.31 87 GLN A CA 1
ATOM 651 C C . GLN A 1 87 ? -7.664 -18.224 15.557 1.00 98.31 87 GLN A C 1
ATOM 653 O O . GLN A 1 87 ? -7.632 -18.961 16.539 1.00 98.31 87 GLN A O 1
ATOM 658 N N . LEU A 1 88 ? -7.050 -17.040 15.525 1.00 97.81 88 LEU A N 1
ATOM 659 C CA . LEU A 1 88 ? -6.300 -16.476 16.645 1.00 97.81 88 LEU A CA 1
ATOM 660 C C . LEU A 1 88 ? -7.183 -15.754 17.676 1.00 97.81 88 LEU A C 1
ATOM 662 O O . LEU A 1 88 ? -6.671 -15.345 18.714 1.00 97.81 88 LEU A O 1
ATOM 666 N N . GLY A 1 89 ? -8.485 -15.593 17.413 1.00 97.50 89 GLY A N 1
ATOM 667 C CA . GLY A 1 89 ? -9.405 -14.896 18.313 1.00 97.50 89 GLY A CA 1
ATOM 668 C C . GLY A 1 89 ? -9.161 -13.388 18.413 1.00 97.50 89 GLY A C 1
ATOM 669 O O . GLY A 1 89 ? -9.395 -12.826 19.473 1.00 97.50 89 GLY A O 1
ATOM 670 N N . VAL A 1 90 ? -8.674 -12.760 17.334 1.00 97.19 90 VAL A N 1
ATOM 671 C CA . VAL A 1 90 ? -8.373 -11.313 17.241 1.00 97.19 90 VAL A CA 1
ATOM 672 C C . VAL A 1 90 ? -9.160 -10.620 16.120 1.00 97.19 90 VAL A C 1
ATOM 674 O O . VAL A 1 90 ? -8.744 -9.599 15.574 1.00 97.19 90 VAL A O 1
ATOM 677 N N . SER A 1 91 ? -10.291 -11.199 15.709 1.00 96.44 91 SER A N 1
ATOM 678 C CA . SER A 1 91 ? -11.095 -10.694 14.581 1.00 96.44 91 SER A CA 1
ATOM 679 C C . SER A 1 91 ? -11.625 -9.284 14.802 1.00 96.44 91 SER A C 1
ATOM 681 O O . SER A 1 91 ? -11.797 -8.536 13.851 1.00 96.44 91 SER A O 1
ATOM 683 N N . GLU A 1 92 ? -11.875 -8.919 16.052 1.00 95.94 92 GLU A N 1
ATOM 684 C CA . GLU A 1 92 ? -12.326 -7.600 16.476 1.00 95.94 92 GLU A CA 1
ATOM 685 C C . GLU A 1 92 ? -11.280 -6.501 16.255 1.00 95.94 92 GLU A C 1
ATOM 687 O O . GLU A 1 92 ? -11.650 -5.334 16.131 1.00 95.94 92 GLU A O 1
ATOM 692 N N . LEU A 1 93 ? -9.996 -6.870 16.173 1.00 96.25 93 LEU A N 1
ATOM 693 C CA . LEU A 1 93 ? -8.894 -5.965 15.842 1.00 96.25 93 LEU A CA 1
ATOM 694 C C . LEU A 1 93 ? -8.648 -5.885 14.333 1.00 96.25 93 LEU A C 1
ATOM 696 O O . LEU A 1 93 ? -7.911 -5.012 13.882 1.00 96.25 93 LEU A O 1
ATOM 700 N N . MET A 1 94 ? -9.222 -6.797 13.546 1.00 97.44 94 MET A N 1
ATOM 701 C CA . MET A 1 94 ? -8.981 -6.880 12.110 1.00 97.44 94 MET A CA 1
ATOM 702 C C . MET A 1 94 ? -10.004 -6.059 11.330 1.00 97.44 94 MET A C 1
ATOM 704 O O . MET A 1 94 ? -11.203 -6.321 11.370 1.00 97.44 94 MET A O 1
ATOM 708 N N . GLN A 1 95 ? -9.506 -5.088 10.575 1.00 97.81 95 GLN A N 1
ATOM 709 C CA . GLN A 1 95 ? -10.291 -4.210 9.712 1.00 97.81 95 GLN A CA 1
ATOM 710 C C . GLN A 1 95 ? -9.816 -4.342 8.262 1.00 97.81 95 GLN A C 1
ATOM 712 O O . GLN A 1 95 ? -8.722 -4.840 8.004 1.00 97.81 95 GLN A O 1
ATOM 717 N N . GLU A 1 96 ? -10.609 -3.878 7.297 1.00 98.12 96 GLU A N 1
ATOM 718 C CA . GLU A 1 96 ? -10.210 -3.856 5.887 1.00 98.12 96 GLU A CA 1
ATOM 719 C C . GLU A 1 96 ? -10.631 -2.545 5.206 1.00 98.12 96 GLU A C 1
ATOM 721 O O . GLU A 1 96 ? -11.817 -2.208 5.160 1.00 98.12 96 GLU A O 1
ATOM 726 N N . GLY A 1 97 ? -9.671 -1.817 4.629 1.00 98.25 97 GLY A N 1
ATOM 727 C CA . GLY A 1 97 ? -9.901 -0.441 4.187 1.00 98.25 97 GLY A CA 1
ATOM 728 C C . GLY A 1 97 ? -8.959 0.082 3.104 1.00 98.25 97 GLY A C 1
ATOM 729 O O . GLY A 1 97 ? -8.023 -0.597 2.673 1.00 98.25 97 GLY A O 1
ATOM 730 N N . VAL A 1 98 ? -9.268 1.285 2.620 1.00 98.69 98 VAL A N 1
ATOM 731 C CA . VAL A 1 98 ? -8.502 2.035 1.618 1.00 98.69 98 VAL A CA 1
ATOM 732 C C . VAL A 1 98 ? -7.460 2.911 2.310 1.00 98.69 98 VAL A C 1
ATOM 734 O O . VAL A 1 98 ? -7.789 3.714 3.182 1.00 98.69 98 VAL A O 1
ATOM 737 N N . TYR A 1 99 ? -6.203 2.784 1.890 1.00 98.81 99 TYR A N 1
ATOM 738 C CA . TYR A 1 99 ? -5.082 3.572 2.406 1.00 98.81 99 TYR A CA 1
ATOM 739 C C . TYR A 1 99 ? -4.778 4.774 1.502 1.00 98.81 99 TYR A C 1
ATOM 741 O O . TYR A 1 99 ? -4.664 4.616 0.291 1.00 98.81 99 TYR A O 1
ATOM 749 N N . ALA A 1 100 ? -4.565 5.967 2.047 1.00 98.62 100 ALA A N 1
ATOM 750 C CA . ALA A 1 100 ? -3.987 7.077 1.290 1.00 98.62 100 ALA A CA 1
ATOM 751 C C . ALA A 1 100 ? -2.515 7.267 1.639 1.00 98.62 100 ALA A C 1
ATOM 753 O O . ALA A 1 100 ? -2.156 7.390 2.809 1.00 98.62 100 ALA A O 1
ATOM 754 N N . MET A 1 101 ? -1.677 7.370 0.607 1.00 98.38 101 MET A N 1
ATOM 755 C CA . MET A 1 101 ? -0.333 7.911 0.762 1.00 98.38 101 MET A CA 1
ATOM 756 C C . MET A 1 101 ? -0.356 9.414 0.486 1.00 98.38 101 MET A C 1
ATOM 758 O O . MET A 1 101 ? -0.736 9.832 -0.611 1.00 98.38 101 MET A O 1
ATOM 762 N N . VAL A 1 102 ? 0.133 10.200 1.442 1.00 98.31 102 VAL A N 1
ATOM 763 C CA . VAL A 1 102 ? 0.468 11.623 1.287 1.00 98.31 102 VAL A CA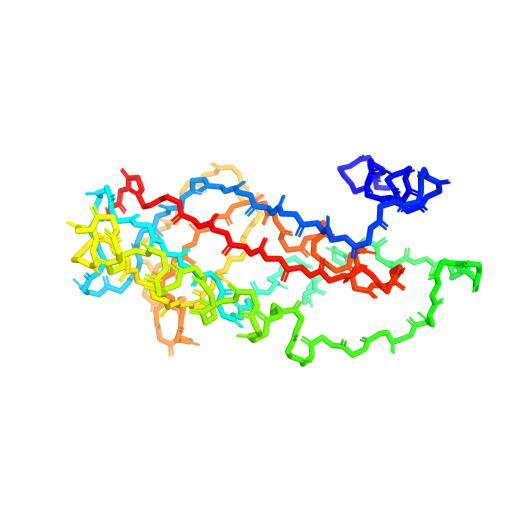 1
ATOM 764 C C . VAL A 1 102 ? 1.978 11.845 1.436 1.00 98.31 102 VAL A C 1
ATOM 766 O O . VAL A 1 102 ? 2.726 10.928 1.772 1.00 98.31 102 VAL A O 1
ATOM 769 N N . GLY A 1 103 ? 2.455 13.055 1.132 1.00 96.75 103 GLY A N 1
ATOM 770 C CA . GLY A 1 103 ? 3.891 13.364 1.147 1.00 96.75 103 GLY A CA 1
ATOM 771 C C . GLY A 1 103 ? 4.499 13.547 2.543 1.00 96.75 103 GLY A C 1
ATOM 772 O O . GLY A 1 103 ? 5.660 13.194 2.742 1.00 96.75 103 GLY A O 1
ATOM 773 N N . GLY A 1 104 ? 3.738 14.090 3.501 1.00 96.50 104 GLY A N 1
ATOM 774 C CA . GLY A 1 104 ? 4.274 14.490 4.808 1.00 96.50 104 GLY A CA 1
ATOM 775 C C . GLY A 1 104 ? 5.337 15.606 4.721 1.00 96.50 104 GLY A C 1
ATOM 776 O O . GLY A 1 104 ? 5.465 16.252 3.678 1.00 96.50 104 GLY A O 1
ATOM 777 N N . PRO A 1 105 ? 6.123 15.857 5.791 1.00 97.38 105 PRO A N 1
ATOM 778 C CA . PRO A 1 105 ? 6.178 15.112 7.055 1.00 9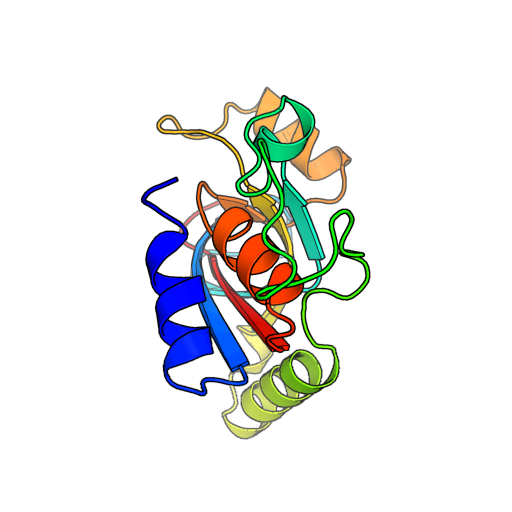7.38 105 PRO A CA 1
ATOM 779 C C . PRO A 1 105 ? 5.205 15.615 8.132 1.00 97.38 105 PRO A C 1
ATOM 781 O O . PRO A 1 105 ? 5.079 14.976 9.173 1.00 97.38 105 PRO A O 1
ATOM 784 N N . ASN A 1 106 ? 4.548 16.763 7.935 1.00 97.94 106 ASN A N 1
ATOM 785 C CA . ASN A 1 106 ? 3.486 17.190 8.843 1.00 97.94 106 ASN A CA 1
ATOM 786 C C . ASN A 1 106 ? 2.285 16.243 8.729 1.00 97.94 106 ASN A C 1
ATOM 788 O O . ASN A 1 106 ? 1.990 15.746 7.643 1.00 97.94 106 ASN A O 1
ATOM 792 N N . PHE A 1 107 ? 1.587 16.032 9.843 1.00 97.88 107 PHE A N 1
ATOM 793 C CA . PHE A 1 107 ? 0.282 15.379 9.827 1.00 97.88 107 PHE A CA 1
ATOM 794 C C . PHE A 1 107 ? -0.755 16.234 9.100 1.00 97.88 107 PHE A C 1
ATOM 796 O O . PHE A 1 107 ? -0.556 17.433 8.865 1.00 97.88 107 PHE A O 1
ATOM 803 N N . GLU A 1 108 ? -1.863 15.591 8.761 1.00 97.81 108 GLU A N 1
ATOM 804 C CA . GLU A 1 108 ? -2.972 16.185 8.040 1.00 97.81 108 GLU A CA 1
ATOM 805 C C . GLU A 1 108 ? -3.638 17.275 8.890 1.00 97.81 108 GLU A C 1
ATOM 807 O O . GLU A 1 108 ? -3.905 17.119 10.084 1.00 97.81 108 GLU A O 1
ATOM 812 N N . SER A 1 109 ? -3.960 18.398 8.259 1.00 98.38 109 SER A N 1
ATOM 813 C CA . SER A 1 109 ? -4.905 19.360 8.812 1.00 98.38 109 SER A CA 1
ATOM 814 C C . SER A 1 109 ? -6.319 18.770 8.858 1.00 98.38 109 SER A C 1
ATOM 816 O O . SER A 1 109 ? -6.661 17.830 8.140 1.00 98.38 109 SER A O 1
ATOM 818 N N . ILE A 1 110 ? -7.207 19.394 9.639 1.00 97.75 110 ILE A N 1
ATOM 819 C CA . ILE A 1 110 ? -8.623 18.989 9.720 1.00 97.75 110 ILE A CA 1
ATOM 820 C C . ILE A 1 110 ? -9.293 18.993 8.334 1.00 97.75 110 ILE A C 1
ATOM 822 O O . ILE A 1 110 ? -10.137 18.144 8.048 1.00 97.75 110 ILE A O 1
ATOM 826 N N . ALA A 1 111 ? -8.946 19.954 7.473 1.00 98.50 111 ALA A N 1
ATOM 827 C CA . ALA A 1 111 ? -9.515 20.052 6.133 1.00 98.50 111 ALA A CA 1
ATOM 828 C C . ALA A 1 111 ? -9.027 18.916 5.220 1.00 98.50 111 ALA A C 1
ATOM 830 O O . ALA A 1 111 ? -9.838 18.322 4.512 1.00 98.50 111 ALA A O 1
ATOM 831 N N . GLU A 1 112 ? -7.736 18.581 5.276 1.00 98.44 112 GLU A N 1
ATOM 832 C CA . GLU A 1 112 ? -7.152 17.467 4.519 1.00 98.44 112 GLU A CA 1
ATOM 833 C C . GLU A 1 112 ? -7.721 16.125 4.985 1.00 98.44 112 GLU A C 1
ATOM 835 O O . GLU A 1 112 ? -8.175 15.343 4.156 1.00 98.44 112 GLU A O 1
ATOM 840 N N . ALA A 1 113 ? -7.803 15.891 6.298 1.00 97.94 113 ALA A N 1
ATOM 841 C CA . ALA A 1 113 ? -8.404 14.681 6.855 1.00 97.94 113 ALA A CA 1
ATOM 842 C C . ALA A 1 113 ? -9.861 14.496 6.389 1.00 97.94 113 ALA A C 1
ATOM 844 O O . ALA A 1 113 ? -10.245 13.418 5.935 1.00 97.94 113 ALA A O 1
ATOM 845 N N . ARG A 1 114 ? -10.669 15.567 6.420 1.00 97.94 114 ARG A N 1
ATOM 846 C CA . ARG A 1 114 ? -12.057 15.546 5.920 1.00 97.94 114 ARG A CA 1
ATOM 847 C C . ARG A 1 114 ? -12.137 15.273 4.423 1.00 97.94 114 ARG A C 1
ATOM 849 O O . ARG A 1 114 ? -12.999 14.506 4.006 1.00 97.94 114 ARG A O 1
ATOM 856 N N . LEU A 1 115 ? -11.264 15.891 3.629 1.00 98.31 115 LEU A N 1
ATOM 857 C CA . LEU A 1 115 ? -11.195 15.658 2.188 1.00 98.31 115 LEU A CA 1
ATOM 858 C C . LEU A 1 115 ? -10.890 14.186 1.892 1.00 98.31 115 LEU A C 1
ATOM 860 O O . LEU A 1 115 ? -11.607 13.555 1.122 1.00 98.31 115 LEU A O 1
ATOM 864 N N . LEU A 1 116 ? -9.852 13.633 2.521 1.00 98.19 116 LEU A N 1
ATOM 865 C CA . LEU A 1 116 ? -9.459 12.237 2.340 1.00 98.19 116 LEU A CA 1
ATOM 866 C C . LEU A 1 116 ? -10.591 11.286 2.740 1.00 98.19 116 LEU A C 1
ATOM 868 O O . LEU A 1 116 ? -10.927 10.378 1.981 1.00 98.19 116 LEU A O 1
ATOM 872 N N . HIS A 1 117 ? -11.240 11.542 3.875 1.00 97.81 117 HIS A N 1
ATOM 873 C CA . HIS A 1 117 ? -12.388 10.756 4.309 1.00 97.81 117 HIS A CA 1
ATOM 874 C C . HIS A 1 117 ? -13.551 10.808 3.299 1.00 97.81 117 HIS A C 1
ATOM 876 O O . HIS A 1 117 ? -14.111 9.773 2.944 1.00 97.81 117 HIS A O 1
ATOM 882 N N . GLN A 1 118 ? -13.873 11.990 2.755 1.00 98.00 118 GLN A N 1
ATOM 883 C CA . GLN A 1 118 ? -14.899 12.147 1.711 1.00 98.00 118 GLN A CA 1
ATOM 884 C C . GLN A 1 118 ? -14.564 11.409 0.408 1.00 98.00 118 GLN A C 1
ATOM 886 O O . GLN A 1 118 ? -15.474 11.026 -0.326 1.00 98.00 118 GLN A O 1
ATOM 891 N N . LEU A 1 119 ? -13.280 11.187 0.123 1.00 97.81 119 LEU A N 1
ATOM 892 C CA . LEU A 1 119 ? -12.818 10.382 -1.011 1.00 97.81 119 LEU A CA 1
ATOM 893 C C . LEU A 1 119 ? -12.886 8.867 -0.743 1.00 97.81 119 LEU A C 1
ATOM 895 O O . LEU A 1 119 ? -12.490 8.082 -1.603 1.00 97.81 119 LEU A O 1
ATOM 899 N N . GLY A 1 120 ? -13.395 8.446 0.420 1.00 97.75 120 GLY A N 1
ATOM 900 C CA . GLY A 1 120 ? -13.524 7.039 0.798 1.00 97.75 120 GLY A CA 1
ATOM 901 C C . GLY A 1 120 ? -12.232 6.423 1.333 1.00 97.75 120 GLY A C 1
ATOM 902 O O . GLY A 1 120 ? -12.061 5.209 1.246 1.00 97.75 120 GLY A O 1
ATOM 903 N N . VAL A 1 121 ? -11.311 7.244 1.845 1.00 98.44 121 VAL A N 1
ATOM 904 C CA . VAL A 1 121 ? -10.084 6.777 2.499 1.00 98.44 121 VAL A CA 1
ATOM 905 C C . VAL A 1 121 ? -10.377 6.433 3.958 1.00 98.44 121 VAL A C 1
ATOM 907 O O . VAL A 1 121 ? -10.959 7.233 4.692 1.00 98.44 121 VAL A O 1
ATOM 910 N N . ASP A 1 122 ? -9.914 5.258 4.381 1.00 98.62 122 ASP A N 1
ATOM 911 C CA . ASP A 1 122 ? -10.106 4.737 5.733 1.00 98.62 122 ASP A CA 1
ATOM 912 C C . ASP A 1 122 ? -8.915 5.055 6.655 1.00 98.62 122 ASP A C 1
ATOM 914 O O . ASP A 1 122 ? -9.106 5.361 7.834 1.00 98.62 122 ASP A O 1
ATOM 918 N N . ALA A 1 123 ? -7.689 5.036 6.115 1.00 98.62 123 ALA A N 1
ATOM 919 C CA . ALA A 1 123 ? -6.469 5.395 6.840 1.00 98.62 123 ALA A CA 1
ATOM 920 C C . ALA A 1 123 ? -5.463 6.149 5.959 1.00 98.62 123 ALA A C 1
ATOM 922 O O . ALA A 1 123 ? -5.401 5.939 4.747 1.00 98.62 123 ALA A O 1
ATOM 923 N N . VAL A 1 124 ? -4.640 7.000 6.570 1.00 98.75 124 VAL A N 1
ATOM 924 C CA . VAL A 1 124 ? -3.634 7.825 5.886 1.00 98.75 124 VAL A CA 1
ATOM 925 C C . VAL A 1 124 ? -2.234 7.588 6.448 1.00 98.75 124 VAL A C 1
ATOM 927 O O . VAL A 1 124 ? -2.048 7.370 7.645 1.00 98.75 124 VAL A O 1
ATOM 930 N N . GLY A 1 125 ? -1.232 7.622 5.574 1.00 98.62 125 GLY A N 1
ATOM 931 C CA . GLY A 1 125 ? 0.170 7.636 5.965 1.00 98.62 125 GLY A CA 1
ATOM 932 C C . GLY A 1 125 ? 1.078 8.139 4.845 1.00 98.62 125 GLY A C 1
ATOM 933 O O . GLY A 1 125 ? 0.630 8.750 3.878 1.00 98.62 125 GLY A O 1
ATOM 934 N N . MET A 1 126 ? 2.383 7.902 4.987 1.00 98.31 126 MET A N 1
ATOM 935 C CA . MET A 1 126 ? 3.415 8.578 4.185 1.00 98.31 126 MET A CA 1
ATOM 936 C C . MET A 1 126 ? 4.357 7.607 3.451 1.00 98.31 126 MET A C 1
ATOM 938 O O . MET A 1 126 ? 5.471 7.969 3.078 1.00 98.31 126 MET A O 1
ATOM 942 N N . SER A 1 127 ? 3.954 6.345 3.272 1.00 98.19 127 SER A N 1
ATOM 943 C CA . SER A 1 127 ? 4.800 5.293 2.687 1.00 98.19 127 SER A CA 1
ATOM 944 C C . SER A 1 127 ? 3.982 4.296 1.860 1.00 98.19 127 SER A C 1
ATOM 946 O O . SER A 1 127 ? 2.828 4.549 1.517 1.00 98.19 127 SER A O 1
ATOM 948 N N . THR A 1 128 ? 4.560 3.128 1.571 1.00 98.50 128 THR A N 1
ATOM 949 C CA . THR A 1 128 ? 3.874 1.911 1.114 1.00 98.50 128 THR A CA 1
ATOM 950 C C . THR A 1 128 ? 3.442 1.920 -0.351 1.00 98.50 128 THR A C 1
ATOM 952 O O . THR A 1 128 ? 3.793 1.004 -1.095 1.00 98.50 128 THR A O 1
ATOM 955 N N . ALA A 1 129 ? 2.677 2.916 -0.803 1.00 98.12 129 ALA A N 1
ATOM 956 C CA . ALA A 1 129 ? 2.159 2.942 -2.175 1.00 98.12 129 ALA A CA 1
ATOM 957 C C . ALA A 1 129 ? 3.260 2.846 -3.265 1.00 98.12 129 ALA A C 1
ATOM 959 O O . ALA A 1 129 ? 3.044 2.134 -4.251 1.00 98.12 129 ALA A O 1
ATOM 960 N N . PRO A 1 130 ? 4.451 3.473 -3.122 1.00 98.00 130 PRO A N 1
ATOM 961 C CA . PRO A 1 130 ? 5.525 3.354 -4.101 1.00 98.00 130 PRO A CA 1
ATOM 962 C C . PRO A 1 130 ? 6.116 1.942 -4.147 1.00 98.00 130 PRO A C 1
ATOM 964 O O . PRO A 1 130 ? 6.387 1.432 -5.235 1.00 98.00 130 PRO A O 1
ATOM 967 N N . GLU A 1 131 ? 6.300 1.294 -2.994 1.00 98.62 131 GLU A N 1
ATOM 968 C CA . GLU A 1 131 ? 6.786 -0.083 -2.911 1.00 98.62 131 GLU A CA 1
ATOM 969 C C . GLU A 1 131 ? 5.788 -1.055 -3.540 1.00 98.62 131 GLU A C 1
ATOM 971 O O . GLU A 1 131 ? 6.190 -1.899 -4.341 1.00 98.62 131 GLU A O 1
ATOM 976 N N . VAL A 1 132 ? 4.491 -0.890 -3.252 1.00 98.69 132 VAL A N 1
ATOM 977 C CA . VAL A 1 132 ? 3.410 -1.688 -3.853 1.00 98.69 132 VAL A CA 1
ATOM 978 C C . VAL A 1 132 ? 3.394 -1.531 -5.371 1.00 98.69 132 VAL A C 1
ATOM 980 O O . VAL A 1 132 ? 3.353 -2.526 -6.089 1.00 98.69 132 VAL A O 1
ATOM 983 N N . LEU A 1 133 ? 3.493 -0.303 -5.881 1.00 98.44 133 LEU A N 1
ATOM 984 C CA . LEU A 1 133 ? 3.529 -0.048 -7.320 1.00 98.44 133 LEU A CA 1
ATOM 985 C C . LEU A 1 133 ? 4.730 -0.718 -8.006 1.00 98.44 133 LEU A C 1
ATOM 987 O O . LEU A 1 133 ? 4.577 -1.318 -9.069 1.00 98.44 133 LEU A O 1
ATOM 991 N N . VAL A 1 134 ? 5.922 -0.660 -7.404 1.00 98.50 134 VAL A N 1
ATOM 992 C CA . VAL A 1 134 ? 7.106 -1.340 -7.958 1.00 98.50 134 VAL A CA 1
ATOM 993 C C . VAL A 1 134 ? 6.989 -2.861 -7.844 1.00 98.50 134 VAL A C 1
ATOM 995 O O . VAL A 1 134 ? 7.435 -3.569 -8.746 1.00 98.50 134 VAL A O 1
ATOM 998 N N . ALA A 1 135 ? 6.361 -3.374 -6.789 1.00 98.56 135 ALA A N 1
ATOM 999 C CA . ALA A 1 135 ? 6.109 -4.801 -6.626 1.00 98.56 135 ALA A CA 1
ATOM 1000 C C . ALA A 1 135 ? 5.161 -5.326 -7.713 1.00 98.56 135 ALA A C 1
ATOM 1002 O O . ALA A 1 135 ? 5.490 -6.308 -8.378 1.00 98.56 135 ALA A O 1
ATOM 1003 N N . VAL A 1 136 ? 4.053 -4.619 -7.963 1.00 98.50 136 VAL A N 1
ATOM 1004 C CA . VAL A 1 136 ? 3.110 -4.929 -9.050 1.00 98.50 136 VAL A CA 1
ATOM 1005 C C . VAL A 1 136 ? 3.792 -4.835 -10.410 1.00 98.50 136 VAL A C 1
ATOM 1007 O O . VAL A 1 136 ? 3.637 -5.737 -11.229 1.00 98.50 136 VAL A O 1
ATOM 1010 N N . HIS A 1 137 ? 4.598 -3.791 -10.645 1.00 98.56 137 HIS A N 1
ATOM 1011 C CA . HIS A 1 137 ? 5.397 -3.671 -11.870 1.00 98.56 137 HIS A CA 1
ATOM 1012 C C . HIS A 1 137 ? 6.269 -4.911 -12.087 1.00 98.56 137 HIS A C 1
ATOM 1014 O O . HIS A 1 137 ? 6.282 -5.442 -13.188 1.00 98.56 137 HIS A O 1
ATOM 1020 N N . CYS A 1 138 ? 6.903 -5.430 -11.032 1.00 97.81 138 CYS A N 1
ATOM 1021 C CA . CYS A 1 138 ? 7.741 -6.633 -11.081 1.00 97.81 138 CYS A CA 1
ATOM 1022 C C . CYS A 1 138 ? 6.960 -7.967 -11.072 1.00 97.81 138 CYS A C 1
ATOM 1024 O O . CYS A 1 138 ? 7.574 -9.043 -11.013 1.00 97.81 138 CYS A O 1
ATOM 1026 N N . GLY A 1 139 ? 5.625 -7.928 -11.079 1.00 97.88 139 GLY A N 1
ATOM 1027 C CA . GLY A 1 139 ? 4.765 -9.110 -11.012 1.00 97.88 139 GLY A CA 1
ATOM 1028 C C . GLY A 1 139 ? 4.817 -9.855 -9.674 1.00 97.88 139 GLY A C 1
ATOM 1029 O O . GLY A 1 139 ? 4.638 -11.069 -9.652 1.00 97.88 139 GLY A O 1
ATOM 1030 N N . LEU A 1 140 ? 5.119 -9.165 -8.571 1.00 98.62 140 LEU A N 1
ATOM 1031 C CA . LEU A 1 140 ? 5.024 -9.730 -7.223 1.00 98.62 140 LEU A CA 1
ATOM 1032 C C . LEU A 1 140 ? 3.578 -9.663 -6.727 1.00 98.62 140 LEU A C 1
ATOM 1034 O O . LEU A 1 140 ? 2.885 -8.671 -6.958 1.00 98.62 140 LEU A O 1
ATOM 1038 N N . ARG A 1 141 ? 3.143 -10.677 -5.974 1.00 98.69 141 ARG A N 1
ATOM 1039 C CA . ARG A 1 141 ? 1.916 -10.567 -5.173 1.00 98.69 141 ARG A CA 1
ATOM 1040 C C . ARG A 1 141 ? 2.162 -9.628 -4.003 1.00 98.69 141 ARG A C 1
ATOM 1042 O O . ARG A 1 141 ? 3.254 -9.622 -3.440 1.00 98.69 141 ARG A O 1
ATOM 1049 N N . VAL A 1 142 ? 1.151 -8.866 -3.606 1.00 98.88 142 VAL A N 1
ATOM 1050 C CA . VAL A 1 142 ? 1.275 -7.904 -2.508 1.00 98.88 142 VAL A CA 1
ATOM 1051 C C . VAL A 1 142 ? 0.215 -8.165 -1.451 1.00 98.88 142 VAL A C 1
ATOM 1053 O O . VAL A 1 142 ? -0.958 -8.368 -1.763 1.00 98.88 142 VAL A O 1
ATOM 1056 N N . PHE A 1 143 ? 0.635 -8.100 -0.192 1.00 98.81 143 PHE A N 1
ATOM 1057 C CA . PHE A 1 143 ? -0.243 -8.025 0.968 1.00 98.81 143 PHE A CA 1
ATOM 1058 C C . PHE A 1 143 ? 0.166 -6.834 1.837 1.00 98.81 143 PHE A C 1
ATOM 1060 O O . PHE A 1 143 ? 1.353 -6.644 2.100 1.00 98.81 143 PHE A O 1
ATOM 1067 N N . GLY A 1 144 ? -0.802 -6.012 2.246 1.00 98.75 144 GLY A N 1
ATOM 1068 C CA . GLY A 1 144 ? -0.552 -4.770 2.971 1.00 98.75 144 GLY A CA 1
ATOM 1069 C C . GLY A 1 144 ? -1.319 -4.687 4.281 1.00 98.75 144 GLY A C 1
ATOM 1070 O O . GLY A 1 144 ? -2.503 -5.020 4.324 1.00 98.75 144 GLY A O 1
ATOM 1071 N N . LEU A 1 145 ? -0.641 -4.210 5.322 1.00 98.44 145 LEU A N 1
ATOM 1072 C CA . LEU A 1 145 ? -1.193 -3.991 6.654 1.00 98.44 145 LEU A CA 1
ATOM 1073 C C . LEU A 1 145 ? -0.830 -2.597 7.172 1.00 98.44 145 LEU A C 1
ATOM 1075 O O . LEU A 1 145 ? 0.332 -2.191 7.132 1.00 98.44 145 LEU A O 1
ATOM 1079 N N . SER A 1 146 ? -1.810 -1.911 7.739 1.00 98.81 146 SER A N 1
ATOM 1080 C CA . SER A 1 146 ? -1.619 -0.684 8.504 1.00 98.81 146 SER A CA 1
ATOM 1081 C C . SER A 1 146 ? -2.001 -0.931 9.956 1.00 98.81 146 SER A C 1
ATOM 1083 O O . SER A 1 146 ? -3.114 -1.366 10.238 1.00 98.81 146 SER A O 1
ATOM 1085 N N . LEU A 1 147 ? -1.095 -0.634 10.884 1.00 98.62 147 LEU A N 1
ATOM 1086 C CA . LEU A 1 147 ? -1.443 -0.493 12.292 1.00 98.62 147 LEU A CA 1
ATOM 1087 C C . LEU A 1 147 ? -1.982 0.919 12.507 1.00 98.62 147 LEU A C 1
ATOM 1089 O O . LEU A 1 147 ? -1.280 1.895 12.233 1.00 98.62 147 LEU A O 1
ATOM 1093 N N . ILE A 1 148 ? -3.204 1.031 13.016 1.00 98.62 148 ILE A N 1
ATOM 1094 C CA . ILE A 1 148 ? -3.769 2.329 13.366 1.00 98.62 148 ILE A CA 1
ATOM 1095 C C . ILE A 1 148 ? -3.116 2.817 14.653 1.00 98.62 148 ILE A C 1
ATOM 1097 O O . ILE A 1 148 ? -3.230 2.185 15.704 1.00 98.62 148 ILE A O 1
ATOM 1101 N N . THR A 1 149 ? -2.427 3.952 14.580 1.00 97.69 149 THR A N 1
ATOM 1102 C CA . THR A 1 149 ? -1.669 4.506 15.713 1.00 97.69 149 THR A CA 1
ATOM 1103 C C . THR A 1 149 ? -2.343 5.702 16.368 1.00 97.69 149 THR A C 1
ATOM 1105 O O . THR A 1 149 ? -2.055 6.013 17.521 1.00 97.69 149 THR A O 1
ATOM 1108 N N . ASN A 1 150 ? -3.248 6.368 15.654 1.00 95.62 150 ASN A N 1
ATOM 1109 C CA . ASN A 1 150 ? -3.960 7.556 16.114 1.00 95.62 150 ASN A CA 1
ATOM 1110 C C . ASN A 1 150 ? -5.278 7.736 15.342 1.00 95.62 150 ASN A C 1
ATOM 1112 O O . ASN A 1 150 ? -5.531 7.039 14.358 1.00 95.62 150 ASN A O 1
ATOM 1116 N N . LYS A 1 151 ? -6.101 8.672 15.813 1.00 91.31 151 LYS A N 1
ATOM 1117 C CA . LYS A 1 151 ? -7.347 9.128 15.193 1.00 91.31 151 LYS A CA 1
ATOM 1118 C C . LYS A 1 151 ? -7.315 10.646 15.062 1.00 91.31 151 LYS A C 1
ATOM 1120 O O . LYS A 1 151 ? -6.637 11.268 15.913 1.00 91.31 151 LYS A O 1
#

Sequence (151 aa):
NQTTFPVRVFKLLGVETLIVTNAAGSLADGLRPGDIMIIKDHVNFPGLVCMNPLFGPNDDKFGPRFPAMSGCYDKGLRSSAMEIGKQLGVSELMQEGVYAMVGGPNFESIAEARLLHQLGVDAVGMSTAPEVLVAVHCGLRVFGLSLITNK

Secondary structure (DSSP, 8-state):
--TTHHHHHHHHTT--EEEEEEEEEE-STT--TT-EEEEEEEEEHHHHTT--TT-S---TTT--SS---TT-S-HHHHHHHHHHHHHTT-GGGEEEEEEEE---SSPPPHHHHHHHHHTT-SEEESSSHHHHHHHHHTT-EEEEEEEEEE-

Foldseek 3Di:
DVQQVVLVVCLVVVAQEDEAEEAWAFLDPLDDAQAKEWAQEEDEPCVVVVNAPLPDDDDPQQADSDFDCVRLAPPVVLVVVCVVCVVVVNNSSYHYAYEYADQDDDDDDPVRSVVCVVVRGGIYDHDDPNNSVSCSRNNHHYIYIYRHHYD

pLDDT: mean 97.24, std 3.69, range [60.12, 98.88]

InterPro domains:
  IPR000845 Nucleoside phosphorylase domain [PF01048] (4-150)
  IPR011268 Purine nucleoside phosphorylase [PTHR11904] (2-151)
  IPR011268 Purine nucleoside phosphorylase [TIGR01697] (2-150)
  IPR011268 Purine nucleoside phosphorylase [cd09009] (2-151)
  IPR035994 Nucleoside phosphorylase superfamily [G3DSA:3.40.50.1580] (1-151)
  IPR035994 Nucleoside phosphorylase superfamily [SSF53167] (2-150)

Radius of gyration: 15.61 Å; chains: 1; bounding box: 32×39×38 Å